Protein AF-A0A8B8MWI3-F1 (afdb_monomer)

Organism: NCBI:txid178133

InterPro domains:
  IPR019404 Mediator complex, subunit Med11 [PF10280] (32-130)
  IPR019404 Mediator complex, subunit Med11 [PTHR22890] (25-137)

Radius of gyration: 31.7 Å; Cα contacts (8 Å, |Δi|>4): 44; chains: 1; bounding box: 79×52×78 Å

Structure (mmCIF, N/CA/C/O backbone):
data_AF-A0A8B8MWI3-F1
#
_entry.id   AF-A0A8B8MWI3-F1
#
loop_
_atom_site.group_PDB
_atom_site.id
_atom_site.type_symbol
_atom_site.label_atom_id
_atom_site.label_alt_id
_atom_site.label_comp_id
_atom_site.label_asym_id
_atom_site.label_entity_id
_atom_site.label_seq_id
_atom_site.pdbx_PDB_ins_code
_atom_site.Cartn_x
_atom_site.Cartn_y
_atom_site.Cartn_z
_atom_site.occupancy
_atom_site.B_iso_or_equiv
_atom_site.auth_seq_id
_atom_site.auth_comp_id
_atom_site.auth_asym_id
_atom_site.auth_atom_id
_atom_site.pdbx_PDB_model_num
ATOM 1 N N . MET A 1 1 ? -63.036 12.707 41.906 1.00 37.22 1 MET A N 1
ATOM 2 C CA . MET A 1 1 ? -62.086 13.655 42.526 1.00 37.22 1 MET A CA 1
ATOM 3 C C . MET A 1 1 ? -60.843 13.677 41.647 1.00 37.22 1 MET A C 1
ATOM 5 O O . MET A 1 1 ? -60.318 12.614 41.352 1.00 37.22 1 MET A O 1
ATOM 9 N N . ARG A 1 2 ? -60.484 14.847 41.108 1.00 36.34 2 ARG A N 1
ATOM 10 C CA . ARG A 1 2 ? -59.275 15.078 40.299 1.00 36.34 2 ARG A CA 1
ATOM 11 C C . ARG A 1 2 ? -58.023 14.915 41.169 1.00 36.34 2 ARG A C 1
ATOM 13 O O . ARG A 1 2 ? -58.084 15.327 42.322 1.00 36.34 2 ARG A O 1
ATOM 20 N N . LEU A 1 3 ? -56.909 14.462 40.586 1.00 33.94 3 LEU A N 1
ATOM 21 C CA . LEU A 1 3 ? -55.633 15.199 40.534 1.00 33.94 3 LEU A CA 1
ATOM 22 C C . LEU A 1 3 ? -54.611 14.469 39.638 1.00 33.94 3 LEU A C 1
ATOM 24 O O . LEU A 1 3 ? -54.506 13.248 39.650 1.00 33.94 3 LEU A O 1
ATOM 28 N N . ASN A 1 4 ? -53.927 15.270 38.822 1.00 36.91 4 ASN A N 1
ATOM 29 C CA . ASN A 1 4 ? -52.981 14.922 37.764 1.00 36.91 4 ASN A CA 1
ATOM 30 C C . ASN A 1 4 ? -51.522 14.828 38.266 1.00 36.91 4 ASN A C 1
ATOM 32 O O . ASN A 1 4 ? -51.178 15.407 39.292 1.00 36.91 4 ASN A O 1
ATOM 36 N N . SER A 1 5 ? -50.682 14.259 37.386 1.00 37.97 5 SER A N 1
ATOM 37 C CA . SER A 1 5 ? -49.287 14.622 37.038 1.00 37.97 5 SER A CA 1
ATOM 38 C C . SER A 1 5 ? -48.113 14.301 37.973 1.00 37.97 5 SER A C 1
ATOM 40 O O . SER A 1 5 ? -48.021 14.843 39.066 1.00 37.97 5 SER A O 1
ATOM 42 N N . ALA A 1 6 ? -47.112 13.605 37.407 1.00 38.97 6 ALA A N 1
ATOM 43 C CA . ALA A 1 6 ? -45.716 14.068 37.364 1.00 38.97 6 ALA A CA 1
ATOM 44 C C . ALA A 1 6 ? -44.936 13.372 36.219 1.00 38.97 6 ALA A C 1
ATOM 46 O O . ALA A 1 6 ? -44.428 12.266 36.370 1.00 38.97 6 ALA A O 1
ATOM 47 N N . GLN A 1 7 ? -44.855 14.032 35.056 1.00 38.16 7 GLN A N 1
ATOM 48 C CA . GLN A 1 7 ? -43.816 13.797 34.047 1.00 38.16 7 GLN A CA 1
ATOM 49 C C . GLN A 1 7 ? -42.573 14.591 34.466 1.00 38.16 7 GLN A C 1
ATOM 51 O O . GLN A 1 7 ? -42.671 15.795 34.702 1.00 38.16 7 GLN A O 1
ATOM 56 N N . ALA A 1 8 ? -41.407 13.950 34.529 1.00 39.59 8 ALA A N 1
ATOM 57 C CA . ALA A 1 8 ? -40.140 14.653 34.696 1.00 39.59 8 ALA A CA 1
ATOM 58 C C . ALA A 1 8 ? -39.728 15.281 33.352 1.00 39.59 8 ALA A C 1
ATOM 60 O O . ALA A 1 8 ? -39.155 14.627 32.483 1.00 39.59 8 ALA A O 1
ATOM 61 N N . SER A 1 9 ? -40.079 16.553 33.167 1.00 36.38 9 SER A N 1
ATOM 62 C CA . SER A 1 9 ? -39.677 17.383 32.033 1.00 36.38 9 SER A CA 1
ATOM 63 C C . SER A 1 9 ? -38.349 18.090 32.327 1.00 36.38 9 SER A C 1
ATOM 65 O O . SER A 1 9 ? -38.310 19.015 33.137 1.00 36.38 9 SER A O 1
ATOM 67 N N . GLY A 1 10 ? -37.271 17.700 31.646 1.00 33.03 10 GLY A N 1
ATOM 68 C CA . GLY A 1 10 ? -36.066 18.523 31.522 1.00 33.03 10 GLY A CA 1
ATOM 69 C C . GLY A 1 10 ? -36.190 19.440 30.305 1.00 33.03 10 GLY A C 1
ATOM 70 O O . GLY A 1 10 ? -36.089 18.972 29.174 1.00 33.03 10 GLY A O 1
ATOM 71 N N . PHE A 1 11 ? -36.440 20.733 30.521 1.00 33.16 11 PHE A N 1
ATOM 72 C CA . PHE A 1 11 ? -36.447 21.760 29.474 1.00 33.16 11 PHE A CA 1
ATOM 73 C C . PHE A 1 11 ? -35.063 22.416 29.366 1.00 33.16 11 PHE A C 1
ATOM 75 O O . PHE A 1 11 ? -34.566 22.969 30.344 1.00 33.16 11 PHE A O 1
ATOM 82 N N . ASN A 1 12 ? -34.480 22.426 28.165 1.00 42.78 12 ASN A N 1
ATOM 83 C CA . ASN A 1 12 ? -33.476 23.416 27.766 1.00 42.78 12 ASN A CA 1
ATOM 84 C C . ASN A 1 12 ? -34.183 24.473 26.896 1.00 42.78 12 ASN A C 1
ATOM 86 O O . ASN A 1 12 ? -35.023 24.139 26.060 1.00 42.78 12 ASN A O 1
ATOM 90 N N . THR A 1 13 ? -33.888 25.749 27.126 1.00 43.66 13 THR A N 1
ATOM 91 C CA . THR A 1 13 ? -34.631 26.950 26.700 1.00 43.66 13 THR A CA 1
ATOM 92 C C . THR A 1 13 ? -34.510 27.305 25.213 1.00 43.66 13 THR A C 1
ATOM 94 O O . THR A 1 13 ? -34.509 28.479 24.852 1.00 43.66 13 THR A O 1
ATOM 97 N N . LYS A 1 14 ? -34.483 26.306 24.325 1.00 40.91 14 LYS A N 1
ATOM 98 C CA . LYS A 1 14 ? -34.805 26.432 22.894 1.00 40.91 14 LYS A CA 1
ATOM 99 C C . LYS A 1 14 ? -35.440 25.119 22.437 1.00 40.91 14 LYS A C 1
ATOM 101 O O . LYS A 1 14 ? -34.774 24.092 22.390 1.00 40.91 14 LYS A O 1
ATOM 106 N N . GLY A 1 15 ? -36.741 25.143 22.146 1.00 41.53 15 GLY A N 1
ATOM 107 C CA . GLY A 1 15 ? -37.529 23.968 21.769 1.00 41.53 15 GLY A CA 1
ATOM 108 C C . GLY A 1 15 ? -37.103 23.346 20.438 1.00 41.53 15 GLY A C 1
ATOM 109 O O . GLY A 1 15 ? -37.724 23.599 19.410 1.00 41.53 15 GLY A O 1
ATOM 110 N N . GLN A 1 16 ? -36.086 22.487 20.466 1.00 33.84 16 GLN A N 1
ATOM 111 C CA . GLN A 1 16 ? -35.736 21.602 19.361 1.00 33.84 16 GLN A CA 1
ATOM 112 C C . GLN A 1 16 ? -35.685 20.156 19.851 1.00 33.84 16 GLN A C 1
ATOM 114 O O . GLN A 1 16 ? -34.888 19.780 20.706 1.00 33.84 16 GLN A O 1
ATOM 119 N N . LYS A 1 17 ? -36.580 19.343 19.289 1.00 33.69 17 LYS A N 1
ATOM 120 C CA . LYS A 1 17 ? -36.593 17.888 19.412 1.00 33.69 17 LYS A CA 1
ATOM 121 C C . LYS A 1 17 ? -35.344 17.367 18.692 1.00 33.69 17 LYS A C 1
ATOM 123 O O . LYS A 1 17 ? -35.314 17.348 17.464 1.00 33.69 17 LYS A O 1
ATOM 128 N N . ALA A 1 18 ? -34.301 17.011 19.441 1.00 31.23 18 ALA A N 1
ATOM 129 C CA . ALA A 1 18 ? -33.098 16.409 18.878 1.00 31.23 18 ALA A CA 1
ATOM 130 C C . ALA A 1 18 ? -33.447 15.011 18.350 1.00 31.23 18 ALA A C 1
ATOM 132 O O . ALA A 1 18 ? -33.577 14.050 19.106 1.00 31.23 18 ALA A O 1
ATOM 133 N N . THR A 1 19 ? -33.659 14.921 17.040 1.00 32.00 19 THR A N 1
ATOM 134 C CA . THR A 1 19 ? -33.645 13.648 16.323 1.00 32.00 19 THR A CA 1
ATOM 135 C C . THR A 1 19 ? -32.181 13.242 16.238 1.00 32.00 19 THR A C 1
ATOM 137 O O . THR A 1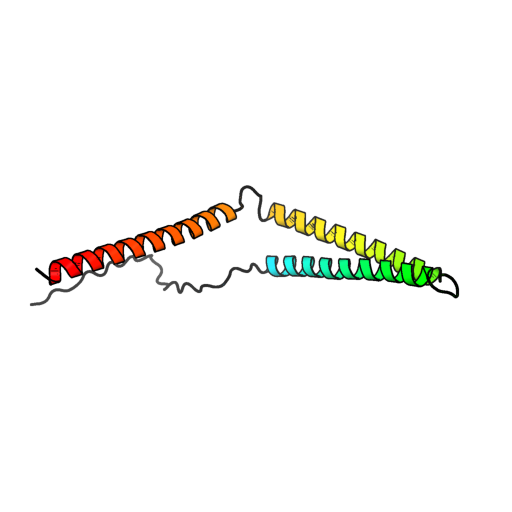 19 ? -31.403 13.902 15.556 1.00 32.00 19 THR A O 1
ATOM 140 N N . ILE A 1 20 ? -31.782 12.218 16.993 1.00 40.66 20 ILE A N 1
ATOM 141 C CA . ILE A 1 20 ? -30.447 11.630 16.876 1.00 40.66 20 ILE A CA 1
ATOM 142 C C . ILE A 1 20 ? -30.471 10.781 15.605 1.00 40.66 20 ILE A C 1
ATOM 144 O O . ILE A 1 20 ? -30.849 9.612 15.632 1.00 40.66 20 ILE A O 1
ATOM 148 N N . SER A 1 21 ? -30.133 11.398 14.474 1.00 31.34 21 SER A N 1
ATOM 149 C CA . SER A 1 21 ? -29.732 10.659 13.282 1.00 31.34 21 SER A CA 1
ATOM 150 C C . SER A 1 21 ? -28.391 10.001 13.587 1.00 31.34 21 SER A C 1
ATOM 152 O O . SER A 1 21 ? -27.395 10.685 13.819 1.00 31.34 21 SER A O 1
ATOM 154 N N . ALA A 1 22 ? -28.368 8.671 13.612 1.00 41.03 22 ALA A N 1
ATOM 155 C CA . ALA A 1 22 ? -27.139 7.894 13.547 1.00 41.03 22 ALA A CA 1
ATOM 156 C C . ALA A 1 22 ? -26.577 7.989 12.118 1.00 41.03 22 ALA A C 1
ATOM 158 O O . ALA A 1 22 ? -26.666 7.048 11.337 1.00 41.03 22 ALA A O 1
ATOM 159 N N . GLU A 1 23 ? -26.056 9.158 11.751 1.00 34.56 23 GLU A N 1
ATOM 160 C CA . GLU A 1 23 ? -25.211 9.298 10.570 1.00 34.56 23 GLU A CA 1
ATOM 161 C C . GLU A 1 23 ? -23.785 8.923 10.964 1.00 34.56 23 GLU A C 1
ATOM 163 O O . GLU A 1 23 ? -23.180 9.514 11.861 1.00 34.56 23 GLU A O 1
ATOM 168 N N . SER A 1 24 ? -23.259 7.894 10.303 1.00 40.28 24 SER A N 1
ATOM 169 C CA . SER A 1 24 ? -21.850 7.534 10.336 1.00 40.28 24 SER A CA 1
ATOM 170 C C . SER A 1 24 ? -21.014 8.770 10.010 1.00 40.28 24 SER A C 1
ATOM 172 O O . SER A 1 24 ? -21.054 9.258 8.879 1.00 40.28 24 SER A O 1
ATOM 174 N N . MET A 1 25 ? -20.255 9.275 10.985 1.00 42.38 25 MET A N 1
ATOM 175 C CA . MET A 1 25 ? -19.228 10.288 10.744 1.00 42.38 25 MET A CA 1
ATOM 176 C C . MET A 1 25 ? -18.062 9.666 9.974 1.00 42.38 25 MET A C 1
ATOM 178 O O . MET A 1 25 ? -16.985 9.441 10.519 1.00 42.38 25 MET A O 1
ATOM 182 N N . ASP A 1 26 ? -18.287 9.393 8.695 1.00 44.09 26 ASP A N 1
ATOM 183 C CA . ASP A 1 26 ? -17.212 9.272 7.731 1.00 44.09 26 ASP A CA 1
ATOM 184 C C . ASP A 1 26 ? -16.865 10.710 7.339 1.00 44.09 26 ASP A C 1
ATOM 186 O O . ASP A 1 26 ? -17.616 11.403 6.649 1.00 44.09 26 ASP A O 1
ATOM 190 N N . SER A 1 27 ? -15.786 11.236 7.915 1.00 41.00 27 SER A N 1
ATOM 191 C CA . SER A 1 27 ? -15.352 12.592 7.588 1.00 41.00 27 SER A CA 1
ATOM 192 C C . SER A 1 27 ? -15.055 12.671 6.076 1.00 41.00 27 SER A C 1
ATOM 194 O O . SER A 1 27 ? -14.372 11.786 5.553 1.00 41.00 27 SER A O 1
ATOM 196 N N . PRO A 1 28 ? -15.505 13.711 5.340 1.00 51.94 28 PRO A N 1
ATOM 197 C CA . PRO A 1 28 ? -15.255 13.825 3.895 1.00 51.94 28 PRO A CA 1
ATOM 198 C C . PRO A 1 28 ? -13.765 13.710 3.537 1.00 51.94 28 PRO A C 1
ATOM 200 O O . PRO A 1 28 ? -13.390 13.204 2.483 1.00 51.94 28 PRO A O 1
ATOM 203 N N . THR A 1 29 ? -12.898 14.136 4.456 1.00 51.91 29 THR A N 1
ATOM 204 C CA . THR A 1 29 ? -11.442 14.035 4.379 1.00 51.91 29 THR A CA 1
ATOM 205 C C . THR A 1 29 ? -10.934 12.592 4.397 1.00 51.91 29 THR A C 1
ATOM 207 O O . THR A 1 29 ? -10.042 12.270 3.610 1.00 51.91 29 THR A O 1
ATOM 210 N N . GLN A 1 30 ? -11.498 11.709 5.229 1.00 53.59 30 GLN A N 1
ATOM 211 C CA . GLN A 1 30 ? -11.096 10.296 5.286 1.00 53.59 30 GLN A CA 1
ATOM 212 C C . GL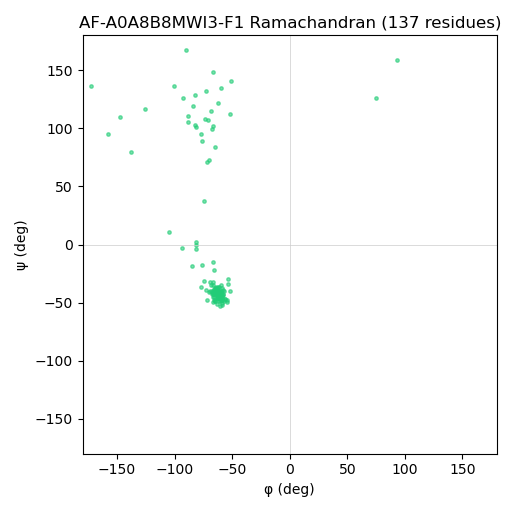N A 1 30 ? -11.401 9.558 3.986 1.00 53.59 30 GLN A C 1
ATOM 214 O O . GLN A 1 30 ? -10.564 8.784 3.521 1.00 53.59 30 GLN A O 1
ATOM 219 N N . ASN A 1 31 ? -12.530 9.869 3.346 1.00 61.53 31 ASN A N 1
ATOM 220 C CA . ASN A 1 31 ? -12.894 9.270 2.065 1.00 61.53 31 ASN A CA 1
ATOM 221 C C . ASN A 1 31 ? -11.847 9.606 0.974 1.00 61.53 31 ASN A C 1
ATOM 223 O O . ASN A 1 31 ? -11.441 8.740 0.200 1.00 61.53 31 ASN A O 1
ATOM 227 N N . THR A 1 32 ? -11.279 10.823 0.996 1.00 82.12 32 THR A N 1
ATOM 228 C CA . THR A 1 32 ? -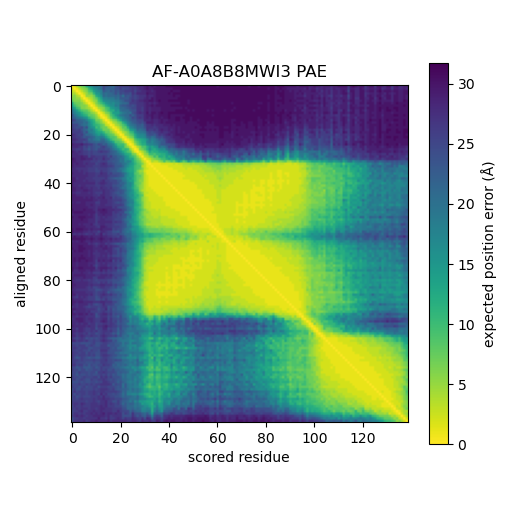10.185 11.206 0.077 1.00 82.12 32 THR A CA 1
ATOM 229 C C . THR A 1 32 ? -8.824 10.590 0.417 1.00 82.12 32 THR A C 1
ATOM 231 O O . THR A 1 32 ? -8.019 10.379 -0.488 1.00 82.12 32 THR A O 1
ATOM 234 N N . SER A 1 33 ? -8.530 10.336 1.698 1.00 88.94 33 SER A N 1
ATOM 235 C CA . SER A 1 33 ? -7.268 9.711 2.134 1.00 88.94 33 SER A CA 1
ATOM 236 C C . SER A 1 33 ? -7.246 8.234 1.744 1.00 88.94 33 SER A C 1
ATOM 238 O O . SER A 1 33 ? -6.317 7.781 1.076 1.00 88.94 33 SER A O 1
ATOM 240 N N . LEU A 1 34 ? -8.333 7.508 2.026 1.00 90.62 34 LEU A N 1
ATOM 241 C CA . LEU A 1 34 ? -8.491 6.116 1.601 1.00 90.62 34 LEU A CA 1
ATOM 242 C C . LEU A 1 34 ? -8.426 5.976 0.078 1.00 90.62 34 LEU A C 1
ATOM 244 O O . LEU A 1 34 ? -7.746 5.087 -0.426 1.00 90.62 34 LEU A O 1
ATOM 248 N N . GLN A 1 35 ? -9.043 6.892 -0.670 1.00 92.38 35 GLN A N 1
ATOM 249 C CA . GLN A 1 35 ? -8.942 6.897 -2.130 1.00 92.38 35 GLN A CA 1
ATOM 250 C C . GLN A 1 35 ? -7.503 7.139 -2.622 1.00 92.38 35 GLN A C 1
ATOM 252 O O . GLN A 1 35 ? -7.055 6.505 -3.581 1.00 92.38 35 GLN A O 1
ATOM 257 N N . ARG A 1 36 ? -6.753 8.041 -1.974 1.00 94.19 36 ARG A N 1
ATOM 258 C CA . ARG A 1 36 ? -5.333 8.284 -2.281 1.00 94.19 36 ARG A CA 1
ATOM 259 C C . ARG A 1 36 ? -4.474 7.054 -1.994 1.00 94.19 36 ARG A C 1
ATOM 261 O O . ARG A 1 36 ? -3.658 6.689 -2.839 1.00 94.19 36 ARG A O 1
ATOM 268 N N . LEU A 1 37 ? -4.713 6.369 -0.878 1.00 95.75 37 LEU A N 1
ATOM 269 C CA . LEU A 1 37 ? -4.046 5.112 -0.536 1.00 95.75 37 LEU A CA 1
ATOM 270 C C . LEU A 1 37 ? -4.407 3.980 -1.510 1.00 95.75 37 LEU A C 1
ATOM 272 O O . LEU A 1 37 ? -3.517 3.285 -1.990 1.00 95.75 37 LEU A O 1
ATOM 276 N N . GLN A 1 38 ? -5.668 3.858 -1.924 1.00 95.38 38 GLN A N 1
ATOM 277 C CA . GLN A 1 38 ? -6.071 2.889 -2.949 1.00 95.38 38 GLN A CA 1
ATOM 278 C C . GLN A 1 38 ? -5.381 3.163 -4.299 1.00 95.38 38 GLN A C 1
ATOM 280 O O . GLN A 1 38 ? -5.009 2.248 -5.037 1.00 95.38 38 GLN A O 1
ATOM 285 N N . ASN A 1 39 ? -5.176 4.434 -4.650 1.00 95.31 39 ASN A N 1
ATOM 286 C CA . ASN A 1 39 ? -4.402 4.789 -5.838 1.00 95.31 39 ASN A CA 1
ATOM 287 C C . ASN A 1 39 ? -2.920 4.413 -5.696 1.00 95.31 39 ASN A C 1
ATOM 289 O O . ASN A 1 39 ? -2.298 4.043 -6.693 1.00 95.31 39 ASN A O 1
ATOM 293 N N . VAL A 1 40 ? -2.357 4.466 -4.483 1.00 97.88 40 VAL A N 1
ATOM 294 C CA . VAL A 1 40 ? -1.016 3.935 -4.202 1.00 97.88 40 VAL A CA 1
ATOM 295 C C . VAL A 1 40 ? -0.973 2.426 -4.432 1.00 97.88 40 VAL A C 1
ATOM 297 O O . VAL A 1 40 ? -0.076 1.964 -5.133 1.00 97.88 40 VAL A O 1
ATOM 300 N N . GLU A 1 41 ? -1.951 1.664 -3.941 1.00 97.69 41 GLU A N 1
ATOM 301 C CA . GLU A 1 41 ? -2.019 0.210 -4.159 1.00 97.69 41 GLU A CA 1
ATOM 302 C C . GLU A 1 41 ? -2.011 -0.142 -5.652 1.00 97.69 41 GLU A C 1
ATOM 304 O O . GLU A 1 41 ? -1.203 -0.955 -6.102 1.00 97.69 41 GLU A O 1
ATOM 309 N N . LYS A 1 42 ? -2.833 0.544 -6.456 1.00 97.81 42 LYS A N 1
ATOM 310 C CA . LYS A 1 42 ? -2.849 0.362 -7.919 1.00 97.81 42 LYS A CA 1
ATOM 311 C C . LYS A 1 42 ? -1.494 0.669 -8.558 1.00 97.81 42 LYS A C 1
ATOM 313 O O . LYS A 1 42 ? -1.063 -0.033 -9.470 1.00 97.81 42 LYS A O 1
ATOM 318 N N . ARG A 1 43 ? -0.802 1.711 -8.089 1.00 97.62 43 ARG A N 1
ATOM 319 C CA . ARG A 1 43 ? 0.536 2.063 -8.586 1.00 97.62 43 ARG A CA 1
ATOM 320 C C . ARG A 1 43 ? 1.582 1.020 -8.202 1.00 97.62 43 ARG A C 1
ATOM 322 O O . ARG A 1 43 ? 2.471 0.767 -9.006 1.00 97.62 43 ARG A O 1
ATOM 329 N N . ILE A 1 44 ? 1.475 0.397 -7.028 1.00 98.31 44 ILE A N 1
ATOM 330 C CA . ILE A 1 44 ? 2.358 -0.708 -6.621 1.00 98.31 44 ILE A CA 1
ATOM 331 C C . ILE A 1 44 ? 2.180 -1.903 -7.563 1.00 98.31 44 ILE A C 1
ATOM 333 O O . ILE A 1 44 ? 3.175 -2.461 -8.023 1.00 98.31 44 ILE A O 1
ATOM 337 N N . VAL A 1 45 ? 0.938 -2.247 -7.918 1.00 98.38 45 VAL A N 1
ATOM 338 C CA . VAL A 1 45 ? 0.671 -3.286 -8.929 1.00 98.38 45 VAL A CA 1
ATOM 339 C C . VAL A 1 45 ? 1.322 -2.913 -10.264 1.00 98.38 45 VAL A C 1
ATOM 341 O O . VAL A 1 45 ? 2.083 -3.710 -10.805 1.00 98.38 45 VAL A O 1
ATOM 344 N N . LYS A 1 46 ? 1.146 -1.670 -10.736 1.00 97.88 46 LYS A N 1
ATOM 345 C CA . LYS A 1 46 ? 1.797 -1.191 -11.968 1.00 97.88 46 LYS A CA 1
ATOM 346 C C . LYS A 1 46 ? 3.328 -1.300 -11.911 1.00 97.88 46 LYS A C 1
ATOM 348 O O . LYS A 1 46 ? 3.960 -1.669 -12.893 1.00 97.88 46 LYS A O 1
ATOM 353 N N . VAL A 1 47 ? 3.956 -0.989 -10.778 1.00 98.38 47 VAL A N 1
ATOM 354 C CA . VAL A 1 47 ? 5.413 -1.135 -10.592 1.00 98.38 47 VAL A CA 1
ATOM 355 C C . VAL A 1 47 ? 5.858 -2.588 -10.786 1.00 98.38 47 VAL A C 1
ATOM 357 O O . VAL A 1 47 ? 6.884 -2.824 -11.427 1.00 98.38 47 VAL A O 1
ATOM 360 N N . LEU A 1 48 ? 5.089 -3.555 -10.276 1.00 98.38 48 LEU A N 1
ATOM 361 C CA . LEU A 1 48 ? 5.360 -4.981 -10.482 1.00 98.38 48 LEU A CA 1
ATOM 362 C C . LEU A 1 48 ? 5.190 -5.385 -11.951 1.00 98.38 48 LEU A C 1
ATOM 364 O O . LEU A 1 48 ? 6.038 -6.097 -12.481 1.00 98.38 48 LEU A O 1
ATOM 368 N N . GLU A 1 49 ? 4.152 -4.888 -12.625 1.00 98.12 49 GLU A N 1
ATOM 369 C CA . GLU A 1 49 ? 3.937 -5.119 -14.060 1.00 98.12 49 GLU A CA 1
ATOM 370 C C . GLU A 1 49 ? 5.099 -4.577 -14.903 1.00 98.12 49 GLU A C 1
ATOM 372 O O . GLU A 1 49 ? 5.596 -5.268 -15.787 1.00 98.12 49 GLU A O 1
ATOM 377 N N . LEU A 1 50 ? 5.592 -3.372 -14.597 1.00 98.31 50 LEU A N 1
ATOM 378 C CA . LEU A 1 50 ? 6.741 -2.774 -15.283 1.00 98.31 50 LEU A CA 1
ATOM 379 C C . LEU A 1 50 ? 8.022 -3.597 -15.082 1.00 98.31 50 LEU A C 1
ATOM 381 O O . LEU A 1 50 ? 8.802 -3.757 -16.020 1.00 98.31 50 LEU A O 1
ATOM 385 N N . ALA A 1 51 ? 8.240 -4.135 -13.877 1.00 97.94 51 ALA A N 1
ATOM 386 C CA . ALA A 1 51 ? 9.362 -5.032 -13.609 1.00 97.94 51 ALA A CA 1
ATOM 387 C C . ALA A 1 51 ? 9.235 -6.349 -14.396 1.00 97.94 51 ALA A C 1
ATOM 389 O O . ALA A 1 51 ? 10.216 -6.795 -14.992 1.00 97.94 51 ALA A O 1
ATOM 390 N N . GLY A 1 52 ? 8.028 -6.920 -14.464 1.00 97.56 52 GLY A N 1
ATOM 391 C CA . GLY A 1 52 ? 7.719 -8.072 -15.315 1.00 97.56 52 GLY A CA 1
ATOM 392 C C . GLY A 1 52 ? 7.992 -7.789 -16.794 1.00 97.56 52 GLY A C 1
ATOM 393 O O . GLY A 1 52 ? 8.689 -8.559 -17.443 1.00 97.56 52 GLY A O 1
ATOM 394 N N . GLY A 1 53 ? 7.578 -6.622 -17.294 1.00 96.50 53 GLY A N 1
ATOM 395 C CA . GLY A 1 53 ? 7.850 -6.197 -18.669 1.00 96.50 53 GLY A CA 1
ATOM 396 C C . GLY A 1 53 ? 9.345 -6.095 -18.993 1.00 96.50 53 GLY A C 1
ATOM 397 O O . GLY A 1 53 ? 9.763 -6.437 -20.097 1.00 96.50 53 GLY A O 1
ATOM 398 N N . VAL A 1 54 ? 10.190 -5.688 -18.037 1.00 97.50 54 VAL A N 1
ATOM 399 C CA . VAL A 1 54 ? 11.654 -5.750 -18.215 1.00 97.50 54 VAL A CA 1
ATOM 400 C C . VAL A 1 54 ? 12.139 -7.197 -18.300 1.00 97.50 54 VAL A C 1
ATOM 402 O O . VAL A 1 54 ? 12.980 -7.494 -19.147 1.00 97.50 54 VAL A O 1
ATOM 405 N N . MET A 1 55 ? 11.627 -8.099 -17.457 1.00 96.9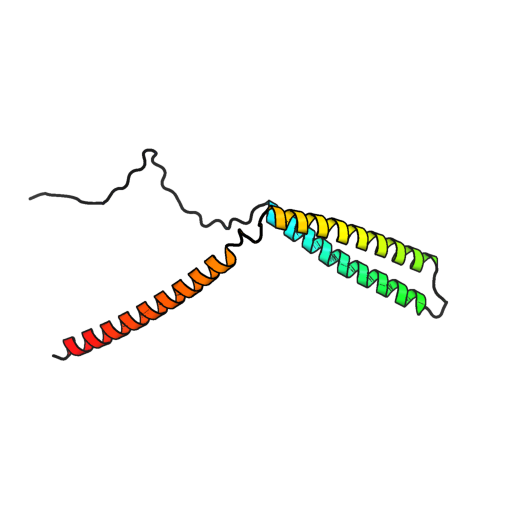4 55 MET A N 1
ATOM 406 C CA . MET A 1 55 ? 11.986 -9.522 -17.509 1.00 96.94 55 MET A CA 1
ATOM 407 C C . MET A 1 55 ? 11.601 -10.150 -18.854 1.00 96.94 55 MET A C 1
ATOM 409 O O . MET A 1 55 ? 12.416 -10.867 -19.433 1.00 96.94 55 MET A O 1
ATOM 413 N N . ASP A 1 56 ? 10.425 -9.816 -19.387 1.00 96.06 56 ASP A N 1
ATOM 414 C CA . ASP A 1 56 ? 9.961 -10.281 -20.697 1.00 96.06 56 ASP A CA 1
ATOM 415 C C . ASP A 1 56 ? 10.857 -9.775 -21.836 1.00 96.06 56 ASP A C 1
ATOM 417 O O . ASP A 1 56 ? 11.232 -10.541 -22.726 1.00 96.06 56 ASP A O 1
ATOM 421 N N . GLU A 1 57 ? 11.267 -8.501 -21.801 1.00 96.19 57 GLU A N 1
ATOM 422 C CA . GLU A 1 57 ? 12.223 -7.970 -22.780 1.00 96.19 57 GLU A CA 1
ATOM 423 C C . GLU A 1 57 ? 13.585 -8.662 -22.684 1.00 96.19 57 GLU A C 1
ATOM 425 O O . GLU A 1 57 ? 14.206 -8.936 -23.708 1.00 96.19 57 GLU A O 1
ATOM 430 N N . LEU A 1 58 ? 14.065 -8.965 -21.475 1.00 95.06 58 LEU A N 1
ATOM 431 C CA . LEU A 1 58 ? 15.339 -9.662 -21.281 1.00 95.06 58 LEU A CA 1
ATOM 432 C C . LEU A 1 58 ? 15.289 -11.126 -21.739 1.00 95.06 58 LEU A C 1
ATOM 434 O O . LEU A 1 58 ? 16.298 -11.642 -22.216 1.00 95.06 58 LEU A O 1
ATOM 438 N N . ALA A 1 59 ? 14.132 -11.777 -21.622 1.00 95.56 59 ALA A N 1
ATOM 439 C CA . ALA A 1 59 ? 13.899 -13.144 -22.083 1.00 95.56 59 ALA A CA 1
ATOM 440 C C . ALA A 1 59 ? 13.590 -13.241 -23.590 1.00 95.56 59 ALA A C 1
ATOM 442 O O . ALA A 1 59 ? 13.440 -14.345 -24.118 1.00 95.56 59 ALA A O 1
ATOM 443 N N . ASN A 1 60 ? 13.487 -12.109 -24.294 1.00 93.75 60 ASN A N 1
ATOM 444 C CA . ASN A 1 60 ? 13.132 -12.075 -25.706 1.00 93.75 60 ASN A CA 1
ATOM 445 C C . ASN A 1 60 ? 14.182 -12.816 -26.567 1.00 93.75 60 ASN A C 1
ATOM 447 O O . ASN A 1 60 ? 15.350 -12.413 -26.583 1.00 93.75 60 ASN A O 1
ATOM 451 N N . PRO A 1 61 ? 13.794 -13.849 -27.344 1.00 92.50 61 PRO A N 1
ATOM 452 C CA . PRO A 1 61 ? 14.727 -14.625 -28.165 1.00 92.50 61 PRO A CA 1
ATOM 453 C C . PRO A 1 61 ? 15.363 -13.820 -29.310 1.00 92.50 61 PRO A C 1
ATOM 455 O O . PRO A 1 61 ? 16.433 -14.190 -29.787 1.00 92.50 61 PRO A O 1
ATOM 458 N N . ALA A 1 62 ? 14.746 -12.712 -29.740 1.00 94.06 62 ALA A N 1
ATOM 459 C CA . ALA A 1 62 ? 15.327 -11.775 -30.709 1.00 94.06 62 ALA A CA 1
ATOM 460 C C . ALA A 1 62 ? 16.316 -10.777 -30.067 1.00 94.06 62 ALA A C 1
ATOM 462 O O . ALA A 1 62 ? 16.899 -9.939 -30.757 1.00 94.06 62 ALA A O 1
ATOM 463 N N . GLY A 1 63 ? 16.507 -10.873 -28.752 1.00 90.62 63 GLY A N 1
ATOM 464 C CA . GLY A 1 63 ? 17.329 -9.988 -27.946 1.00 90.62 63 GLY A CA 1
ATOM 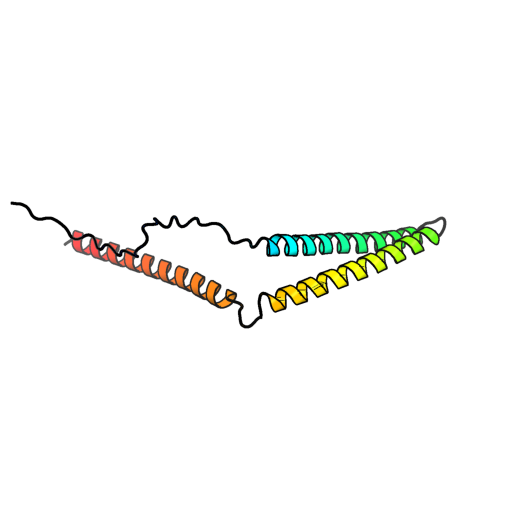465 C C . GLY A 1 63 ? 16.536 -8.833 -27.317 1.00 90.62 63 GLY A C 1
ATOM 466 O O . GLY A 1 63 ? 15.456 -8.473 -27.796 1.00 90.62 63 GLY A O 1
ATOM 467 N N . PRO A 1 64 ? 17.063 -8.219 -26.242 1.00 94.25 64 PRO A N 1
ATOM 468 C CA . PRO A 1 64 ? 16.315 -7.227 -25.482 1.00 94.25 64 PRO A CA 1
ATOM 469 C C . PRO A 1 64 ? 16.174 -5.892 -26.213 1.00 94.25 64 PRO A C 1
ATOM 471 O O . PRO A 1 64 ? 17.158 -5.302 -26.675 1.00 94.25 64 PRO A O 1
ATOM 474 N N . ARG A 1 65 ? 14.951 -5.349 -26.264 1.00 96.31 65 ARG A N 1
ATOM 475 C CA . ARG A 1 65 ? 14.704 -4.043 -26.889 1.00 96.31 65 ARG A CA 1
ATOM 476 C C . ARG A 1 65 ? 15.040 -2.926 -25.913 1.00 96.31 65 ARG A C 1
ATOM 478 O O . ARG A 1 65 ? 14.265 -2.597 -25.015 1.00 96.31 65 ARG A O 1
ATOM 485 N N . LYS A 1 66 ? 16.198 -2.299 -26.129 1.00 94.75 66 LYS A N 1
ATOM 486 C CA . LYS A 1 66 ? 16.737 -1.234 -25.267 1.00 94.75 66 LYS A CA 1
ATOM 487 C C . LYS A 1 66 ? 15.746 -0.095 -25.002 1.00 94.75 66 LYS A C 1
ATOM 489 O O . LYS A 1 66 ? 15.686 0.404 -23.885 1.00 94.75 66 LYS A O 1
ATOM 494 N N . GLU A 1 67 ? 14.978 0.320 -26.006 1.00 95.88 67 GLU A N 1
ATOM 495 C CA . GLU A 1 67 ? 13.979 1.385 -25.851 1.00 95.88 67 GLU A CA 1
ATOM 496 C C . GLU A 1 67 ? 12.833 0.980 -24.913 1.00 95.88 67 GLU A C 1
ATOM 498 O O . GLU A 1 67 ? 12.502 1.731 -23.999 1.00 95.88 67 GLU A O 1
ATOM 503 N N . SER A 1 68 ? 12.302 -0.237 -25.071 1.00 94.56 68 SER A N 1
ATOM 504 C CA . SER A 1 68 ? 11.245 -0.787 -24.212 1.00 94.56 68 SER A CA 1
ATOM 505 C C . SER A 1 68 ? 11.717 -0.911 -22.760 1.00 94.56 68 SER A C 1
ATOM 507 O O . SER A 1 68 ? 11.061 -0.417 -21.845 1.00 94.56 68 SER A O 1
ATOM 509 N N . ILE A 1 69 ? 12.927 -1.444 -22.545 1.00 97.06 69 ILE A N 1
ATOM 510 C CA . ILE A 1 69 ? 13.548 -1.522 -21.211 1.00 97.06 69 ILE A CA 1
ATOM 511 C C . ILE A 1 69 ? 13.708 -0.131 -20.593 1.00 97.06 69 ILE A C 1
ATOM 513 O O . ILE A 1 69 ? 13.349 0.078 -19.436 1.00 97.06 69 ILE A O 1
ATOM 517 N N . ASN A 1 70 ? 14.225 0.840 -21.349 1.00 97.44 70 ASN A N 1
ATOM 518 C CA . ASN A 1 70 ? 14.407 2.200 -20.844 1.00 97.44 70 ASN A CA 1
ATOM 519 C C . ASN A 1 70 ? 13.075 2.855 -20.457 1.00 97.44 70 ASN A C 1
ATOM 521 O O . ASN A 1 70 ? 13.019 3.556 -19.444 1.00 97.44 70 ASN A O 1
ATOM 525 N N . ASN A 1 71 ? 12.017 2.623 -21.236 1.00 97.81 71 ASN A N 1
ATOM 526 C CA . ASN A 1 71 ? 10.683 3.138 -20.944 1.00 97.81 71 ASN A CA 1
ATOM 527 C C . ASN A 1 71 ? 10.111 2.493 -19.677 1.00 97.81 71 ASN A C 1
ATOM 529 O O . ASN A 1 71 ? 9.735 3.223 -18.758 1.00 97.81 71 ASN A O 1
ATOM 533 N N . HIS A 1 72 ? 10.158 1.159 -19.563 1.00 97.81 72 HIS A N 1
ATOM 534 C CA . HIS A 1 72 ? 9.731 0.450 -18.354 1.00 97.81 72 HIS A CA 1
ATOM 535 C C . HIS A 1 72 ? 10.488 0.933 -17.110 1.00 97.81 72 HIS A C 1
ATOM 537 O O . HIS A 1 72 ? 9.869 1.278 -16.106 1.00 97.81 72 HIS A O 1
ATOM 543 N N . CYS A 1 73 ? 11.818 1.053 -17.185 1.00 97.88 73 CYS A N 1
ATOM 544 C CA . CYS A 1 73 ? 12.641 1.553 -16.083 1.00 97.88 73 CYS A CA 1
ATOM 545 C C . CYS A 1 73 ? 12.303 3.004 -15.706 1.00 97.88 73 CYS A C 1
ATOM 547 O O . CYS A 1 73 ? 12.255 3.347 -14.523 1.00 97.88 73 CYS A O 1
ATOM 549 N N . ARG A 1 74 ? 12.050 3.879 -16.688 1.00 98.19 74 ARG A N 1
ATOM 550 C CA . ARG A 1 74 ? 11.668 5.275 -16.426 1.00 98.19 74 ARG A CA 1
ATOM 551 C C . ARG A 1 74 ? 10.309 5.356 -15.733 1.00 98.19 74 ARG A C 1
ATOM 553 O O . ARG A 1 74 ? 10.186 6.060 -14.731 1.00 98.19 74 ARG A O 1
ATOM 560 N N . GLU A 1 75 ? 9.311 4.638 -16.242 1.00 97.94 75 GLU A N 1
ATOM 561 C CA . GLU A 1 75 ? 7.975 4.592 -15.641 1.00 97.94 75 GLU A CA 1
ATOM 562 C C . GLU A 1 75 ? 7.991 3.963 -14.248 1.00 97.94 75 GLU A C 1
ATOM 564 O O . GLU A 1 75 ? 7.281 4.434 -13.356 1.00 97.94 75 GLU A O 1
ATOM 569 N N . PHE A 1 76 ? 8.836 2.953 -14.038 1.00 98.50 76 PHE A N 1
ATOM 570 C CA . PHE A 1 76 ? 9.028 2.307 -12.744 1.00 98.50 76 PHE A CA 1
ATOM 571 C C . PHE A 1 76 ? 9.531 3.329 -11.728 1.00 98.50 76 PHE A C 1
ATOM 573 O O . PHE A 1 76 ? 8.911 3.543 -10.687 1.00 98.50 76 PHE A O 1
ATOM 580 N N . MET A 1 77 ? 10.611 4.038 -12.066 1.00 98.19 77 MET A N 1
ATOM 581 C CA . MET A 1 77 ? 11.212 5.034 -11.180 1.00 98.19 77 MET A CA 1
ATOM 582 C C . MET A 1 77 ? 10.262 6.196 -10.885 1.00 98.19 77 MET A C 1
ATOM 584 O O . MET A 1 77 ? 10.233 6.686 -9.756 1.00 98.19 77 MET A O 1
ATOM 588 N N . GLN A 1 78 ? 9.475 6.636 -11.871 1.00 98.00 78 GLN A N 1
ATOM 589 C CA . GLN A 1 78 ? 8.475 7.677 -11.648 1.00 98.00 78 GLN A CA 1
ATOM 590 C C . GLN A 1 78 ? 7.353 7.186 -10.727 1.00 98.00 78 GLN A C 1
ATOM 592 O O . GLN A 1 78 ? 7.004 7.870 -9.769 1.00 98.00 78 GLN A O 1
ATOM 597 N N . SER A 1 79 ? 6.839 5.978 -10.962 1.00 97.94 79 SER A N 1
ATOM 598 C CA . SER A 1 79 ? 5.778 5.392 -10.140 1.00 97.94 79 SER A CA 1
ATOM 599 C C . SER A 1 79 ? 6.225 5.209 -8.687 1.00 97.94 79 SER A C 1
ATOM 601 O O . SER A 1 79 ? 5.469 5.540 -7.777 1.00 97.94 79 SER A O 1
ATOM 603 N N . ILE A 1 80 ? 7.472 4.777 -8.456 1.00 98.25 80 ILE A N 1
ATOM 604 C CA . ILE A 1 80 ? 8.067 4.686 -7.114 1.00 98.25 80 ILE A CA 1
ATOM 605 C C . ILE A 1 80 ? 8.122 6.055 -6.427 1.00 98.25 80 ILE A C 1
ATOM 607 O O . ILE A 1 80 ? 7.741 6.160 -5.261 1.00 98.25 80 ILE A O 1
ATOM 611 N N . LYS A 1 81 ? 8.554 7.112 -7.129 1.00 98.19 81 LYS A N 1
ATOM 612 C CA . LYS A 1 81 ? 8.587 8.471 -6.561 1.00 98.19 81 LYS A CA 1
ATOM 613 C C . LYS A 1 81 ? 7.192 8.948 -6.164 1.00 98.19 81 LYS A C 1
ATOM 615 O O . LYS A 1 81 ? 7.021 9.449 -5.056 1.00 98.19 81 LYS A O 1
ATOM 620 N N . ASP A 1 82 ? 6.203 8.750 -7.031 1.00 96.94 82 ASP A N 1
ATOM 621 C CA . ASP A 1 82 ? 4.819 9.153 -6.766 1.00 96.94 82 ASP A CA 1
ATOM 622 C C . ASP A 1 82 ? 4.237 8.408 -5.550 1.00 96.94 82 ASP A C 1
ATOM 624 O O . ASP A 1 82 ? 3.593 9.019 -4.692 1.00 96.94 82 ASP A O 1
ATOM 628 N N . ILE A 1 83 ? 4.498 7.096 -5.447 1.00 98.06 83 ILE A N 1
ATOM 629 C CA . ILE A 1 83 ? 4.120 6.270 -4.289 1.00 98.06 83 ILE A CA 1
ATOM 630 C C . ILE A 1 83 ? 4.756 6.828 -3.013 1.00 98.06 83 ILE A C 1
ATOM 632 O O . ILE A 1 83 ? 4.062 7.052 -2.025 1.00 98.06 83 ILE A O 1
ATOM 636 N N . GLN A 1 84 ? 6.067 7.081 -3.034 1.00 97.94 84 GLN A N 1
ATOM 637 C CA . GLN A 1 84 ? 6.804 7.572 -1.870 1.00 97.94 84 GLN A CA 1
ATOM 638 C C . GLN A 1 84 ? 6.300 8.932 -1.385 1.00 97.94 84 GLN A C 1
ATOM 6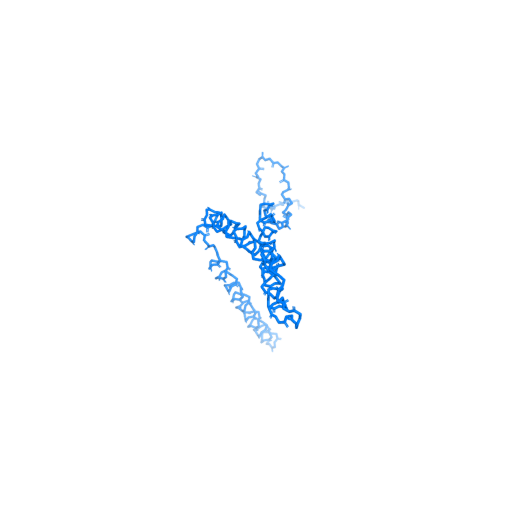40 O O . GLN A 1 84 ? 6.162 9.125 -0.178 1.00 97.94 84 GLN A O 1
ATOM 645 N N . VAL A 1 85 ? 6.037 9.868 -2.302 1.00 97.12 85 VAL A N 1
ATOM 646 C CA . VAL A 1 85 ? 5.499 11.193 -1.961 1.00 97.12 85 VAL A CA 1
ATOM 647 C C . VAL A 1 85 ? 4.118 11.051 -1.330 1.00 97.12 85 VAL A C 1
ATOM 649 O O . VAL A 1 85 ? 3.912 11.525 -0.217 1.00 97.12 85 VAL A O 1
ATOM 652 N N . THR A 1 86 ? 3.216 10.310 -1.979 1.00 95.94 86 THR A N 1
ATOM 653 C CA . THR A 1 86 ? 1.842 10.131 -1.487 1.00 95.94 86 THR A CA 1
ATOM 654 C C . THR A 1 86 ? 1.826 9.481 -0.104 1.00 95.94 86 THR A C 1
ATOM 656 O O . THR A 1 86 ? 1.177 9.984 0.806 1.00 95.94 86 THR A O 1
ATOM 659 N N . LEU A 1 87 ? 2.583 8.397 0.096 1.00 96.69 87 LEU A N 1
ATOM 660 C CA . LEU A 1 87 ? 2.648 7.726 1.396 1.00 96.69 87 LEU A CA 1
ATOM 661 C C . LEU A 1 87 ? 3.234 8.624 2.484 1.00 96.69 87 LEU A C 1
ATOM 663 O O . LEU A 1 87 ? 2.746 8.606 3.609 1.00 96.69 87 LEU A O 1
ATOM 667 N N . ARG A 1 88 ? 4.262 9.421 2.171 1.00 95.50 88 ARG A N 1
ATOM 668 C CA . ARG A 1 88 ? 4.843 10.360 3.138 1.00 95.50 88 ARG A CA 1
ATOM 669 C C . ARG A 1 88 ? 3.812 11.387 3.602 1.00 95.50 88 ARG A C 1
ATOM 671 O O . ARG A 1 88 ? 3.735 11.652 4.801 1.00 95.50 88 ARG A O 1
ATOM 678 N N . ASP A 1 89 ? 3.040 11.936 2.672 1.00 92.62 89 ASP A N 1
ATOM 679 C CA . ASP A 1 89 ? 2.020 12.938 2.974 1.00 92.62 89 ASP A CA 1
ATOM 680 C C . ASP A 1 89 ? 0.871 12.339 3.795 1.00 92.62 89 ASP A C 1
ATOM 682 O O . ASP A 1 89 ? 0.453 12.932 4.790 1.00 92.62 89 ASP A O 1
ATOM 686 N N . GLU A 1 90 ? 0.414 11.132 3.449 1.00 91.94 90 GLU A N 1
ATOM 687 C CA . GLU A 1 90 ? -0.635 10.437 4.205 1.00 91.94 90 GLU A CA 1
ATOM 688 C C . GLU A 1 90 ? -0.162 10.021 5.607 1.00 91.94 90 GLU A C 1
ATOM 690 O O . GLU A 1 90 ? -0.902 10.195 6.572 1.00 91.94 90 GLU A O 1
ATOM 695 N N . ILE A 1 91 ? 1.084 9.552 5.766 1.00 90.00 91 ILE A N 1
ATOM 696 C CA . ILE A 1 91 ? 1.665 9.254 7.088 1.00 90.00 91 ILE A CA 1
ATOM 697 C C . ILE A 1 91 ? 1.706 10.521 7.942 1.00 90.00 91 ILE A C 1
ATOM 699 O O . ILE A 1 91 ? 1.262 10.507 9.091 1.00 90.00 91 ILE A O 1
ATOM 703 N N . LYS A 1 92 ? 2.206 11.628 7.381 1.00 88.44 92 LYS A N 1
ATOM 704 C CA . LYS A 1 92 ? 2.261 12.912 8.082 1.00 88.44 92 LYS A CA 1
ATOM 705 C C . LYS A 1 92 ? 0.862 13.358 8.511 1.00 88.44 92 LYS A C 1
ATOM 707 O O . LYS A 1 92 ? 0.661 13.684 9.678 1.00 88.44 92 LYS A O 1
ATOM 712 N N . SER A 1 93 ? -0.108 13.298 7.598 1.00 85.44 93 SER A N 1
ATOM 713 C CA . SER A 1 93 ? -1.496 13.669 7.877 1.00 85.44 93 SER A CA 1
ATOM 714 C C . SER A 1 93 ? -2.136 12.782 8.949 1.00 85.44 93 SER A C 1
ATOM 716 O O . SER A 1 93 ? -2.790 13.298 9.854 1.00 85.44 93 SER A O 1
ATOM 718 N N . ALA A 1 94 ? -1.913 11.466 8.906 1.00 81.25 94 ALA A N 1
ATOM 719 C CA . ALA A 1 94 ? -2.436 10.533 9.901 1.00 81.25 94 ALA A CA 1
ATOM 720 C C . ALA A 1 94 ? -1.869 10.812 11.302 1.00 81.25 94 ALA A C 1
ATOM 722 O O . ALA A 1 94 ? -2.624 10.829 12.277 1.00 81.25 94 ALA A O 1
ATOM 723 N N . CYS A 1 95 ? -0.566 11.087 11.404 1.00 74.19 95 CYS A N 1
ATOM 724 C CA . CYS A 1 95 ? 0.085 11.438 12.666 1.00 74.19 95 CYS A CA 1
ATOM 725 C C . CYS A 1 95 ? -0.386 12.792 13.225 1.00 74.19 95 CYS A C 1
ATOM 727 O O . CYS A 1 95 ? -0.504 12.937 14.440 1.00 74.19 95 CYS A O 1
ATOM 729 N N . GLU A 1 96 ? -0.681 13.769 12.363 1.00 74.75 96 GLU A N 1
ATOM 730 C CA . GLU A 1 96 ? -1.225 15.074 12.765 1.00 74.75 96 GLU A CA 1
ATOM 731 C C . GLU A 1 96 ? -2.700 14.983 13.197 1.00 74.75 96 GLU A C 1
ATOM 733 O O . GLU A 1 96 ? -3.104 15.614 14.175 1.00 74.75 96 GLU A O 1
ATOM 738 N N . TYR A 1 97 ? -3.509 14.175 12.501 1.00 64.25 97 TYR A N 1
ATOM 739 C CA . TYR A 1 97 ? -4.942 14.014 12.773 1.00 64.25 97 TYR A CA 1
ATOM 740 C C . TYR A 1 97 ? -5.226 13.131 13.996 1.00 64.25 97 TYR A C 1
ATOM 742 O O . TYR A 1 97 ? -6.153 13.401 14.763 1.00 64.25 97 TYR A O 1
ATOM 750 N N . ARG A 1 98 ? -4.425 12.081 14.209 1.00 63.62 98 ARG A N 1
ATOM 751 C CA . ARG A 1 98 ? -4.587 11.140 15.322 1.00 63.62 98 ARG A CA 1
ATOM 752 C C . ARG A 1 98 ? -3.224 10.804 15.940 1.00 63.62 98 ARG A C 1
ATOM 754 O O . ARG A 1 98 ? -2.683 9.728 15.677 1.00 63.62 98 ARG A O 1
ATOM 761 N N . PRO A 1 99 ? -2.678 11.693 16.791 1.00 62.94 99 PRO A N 1
ATOM 762 C CA . PRO A 1 99 ? -1.518 11.372 17.615 1.00 62.94 99 PRO A CA 1
ATOM 763 C C . PRO A 1 99 ? -1.768 10.063 18.365 1.00 62.94 99 PRO A C 1
ATOM 765 O O . PRO A 1 99 ? -2.889 9.827 18.824 1.00 62.94 99 PRO A O 1
ATOM 768 N N . PHE A 1 100 ? -0.750 9.214 18.498 1.00 60.16 100 PHE A N 1
ATOM 769 C CA . PHE A 1 100 ? -0.873 7.928 19.193 1.00 60.16 100 PHE A CA 1
ATOM 770 C C . PHE A 1 100 ? -1.450 8.095 20.610 1.00 60.16 100 PHE A C 1
ATOM 772 O O . PHE A 1 100 ? -2.275 7.285 21.031 1.00 60.16 100 PHE A O 1
ATOM 779 N N . GLU A 1 101 ? -1.134 9.199 21.300 1.00 63.59 101 GLU A N 1
ATOM 780 C CA . GLU A 1 101 ? -1.691 9.503 22.626 1.00 63.59 101 GLU A CA 1
ATOM 781 C C . GLU A 1 101 ? -3.206 9.782 22.631 1.00 63.59 101 GLU A C 1
ATOM 783 O O . GLU A 1 101 ? -3.830 9.758 23.690 1.00 63.59 101 GLU A O 1
ATOM 788 N N . LYS A 1 102 ? -3.819 10.036 21.468 1.00 64.00 102 LYS A N 1
ATOM 789 C CA . LYS A 1 102 ? -5.264 10.273 21.300 1.00 64.00 102 LYS A CA 1
ATOM 790 C C . LYS A 1 102 ? -6.003 9.079 20.682 1.00 64.00 102 LYS A C 1
ATOM 792 O O . LYS A 1 102 ? -7.153 9.224 20.272 1.00 64.00 102 LYS A O 1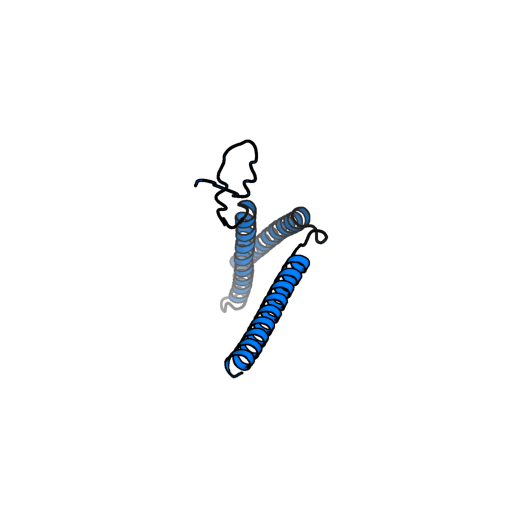
ATOM 797 N N . CYS A 1 103 ? -5.364 7.912 20.570 1.00 69.75 103 CYS A N 1
ATOM 798 C CA . CYS A 1 103 ? -6.014 6.703 20.070 1.00 69.75 103 CYS A CA 1
ATOM 799 C C . CYS A 1 103 ? -7.030 6.172 21.098 1.00 69.75 103 CYS A C 1
ATOM 801 O O . CYS A 1 103 ? -6.655 5.602 22.120 1.00 69.75 103 CYS A O 1
ATOM 803 N N . ASP A 1 104 ? -8.325 6.325 20.817 1.00 80.06 104 ASP A N 1
ATOM 804 C CA . ASP A 1 104 ? -9.417 5.832 21.666 1.00 80.06 104 ASP A CA 1
ATOM 805 C C . ASP A 1 104 ? -9.723 4.339 21.456 1.00 80.06 104 ASP A C 1
ATOM 807 O O . ASP A 1 104 ? -10.612 3.802 22.114 1.00 80.06 104 ASP A O 1
ATOM 811 N N . TYR A 1 105 ? -8.973 3.645 20.587 1.00 84.00 105 TYR A N 1
ATOM 812 C CA . TYR A 1 105 ? -9.187 2.232 20.263 1.00 84.00 105 TYR A CA 1
ATOM 813 C C . TYR A 1 105 ? -9.203 1.349 21.512 1.00 84.00 105 TYR A C 1
ATOM 815 O O . TYR A 1 105 ? -10.145 0.588 21.709 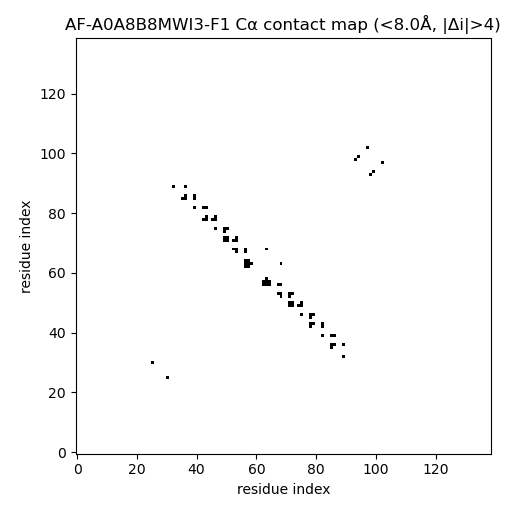1.00 84.00 105 TYR A O 1
ATOM 823 N N . ASN A 1 106 ? -8.201 1.485 22.387 1.00 84.25 106 ASN A N 1
ATOM 824 C CA . ASN A 1 106 ? -8.123 0.685 23.610 1.00 84.25 106 ASN A CA 1
ATOM 825 C C . ASN A 1 106 ? -9.329 0.938 24.518 1.00 84.25 106 ASN A C 1
ATOM 827 O O . ASN A 1 106 ? -9.924 -0.011 25.021 1.00 84.25 106 ASN A O 1
ATOM 831 N N . SER A 1 107 ? -9.728 2.202 24.675 1.00 88.62 107 SER A N 1
ATOM 832 C CA . SER A 1 107 ? -10.916 2.578 25.445 1.00 88.62 107 SER A CA 1
ATOM 833 C C . SER A 1 107 ? -12.193 2.011 24.820 1.00 88.62 107 SER A C 1
ATOM 835 O O . SER A 1 107 ? -13.050 1.492 25.529 1.00 88.62 107 SER A O 1
ATOM 837 N N . ARG A 1 108 ? -12.310 2.054 23.488 1.00 91.94 108 ARG A N 1
ATOM 838 C CA . ARG A 1 108 ? -13.461 1.530 22.747 1.00 91.94 108 ARG A CA 1
ATOM 839 C C . ARG A 1 108 ? -13.586 0.015 22.897 1.00 91.94 108 ARG A C 1
ATOM 841 O O . ARG A 1 108 ? -14.656 -0.460 23.257 1.00 91.94 108 ARG A O 1
ATOM 848 N N . ILE A 1 109 ? -12.495 -0.722 22.698 1.00 94.25 109 ILE A N 1
ATOM 849 C CA . ILE A 1 109 ? -12.467 -2.183 22.853 1.00 94.25 109 ILE A CA 1
ATOM 850 C C . ILE A 1 109 ? -12.707 -2.589 24.311 1.00 94.25 109 ILE A C 1
ATOM 852 O O . ILE A 1 109 ? -13.463 -3.522 24.571 1.00 94.25 109 ILE A O 1
ATOM 856 N N . ALA A 1 110 ? -12.126 -1.878 25.282 1.00 96.06 110 ALA A N 1
ATOM 857 C CA . ALA A 1 110 ? -12.376 -2.142 26.698 1.00 96.06 110 ALA A CA 1
ATOM 858 C C . ALA A 1 110 ? -13.857 -1.950 27.064 1.00 96.06 110 ALA A C 1
ATOM 860 O O . ALA A 1 110 ? -14.421 -2.776 27.783 1.00 96.06 110 ALA A O 1
ATOM 861 N N . ASN A 1 111 ? -14.496 -0.905 26.532 1.00 96.69 111 ASN A N 1
ATOM 862 C CA . ASN A 1 111 ? -15.923 -0.659 26.727 1.00 96.69 111 ASN A CA 1
ATOM 863 C C . ASN A 1 111 ? -16.793 -1.731 26.058 1.00 96.69 111 ASN A C 1
ATOM 865 O O . ASN A 1 111 ? -17.764 -2.178 26.662 1.00 96.69 111 ASN A O 1
ATOM 869 N N . GLU A 1 112 ? -16.440 -2.174 24.851 1.00 97.38 112 GLU A N 1
ATOM 870 C CA . GLU A 1 112 ? -17.144 -3.248 24.141 1.00 97.38 112 GLU A CA 1
ATOM 871 C C . GLU A 1 112 ? -17.075 -4.573 24.916 1.00 97.38 112 GLU A C 1
ATOM 873 O O . GLU A 1 112 ? -18.100 -5.199 25.183 1.00 97.38 112 GLU A O 1
ATOM 878 N N . ILE A 1 113 ? -15.889 -4.942 25.409 1.00 97.62 113 ILE A N 1
ATOM 879 C CA . ILE A 1 113 ? -15.709 -6.104 26.291 1.00 97.62 113 ILE A CA 1
ATOM 880 C C . ILE A 1 113 ? -16.501 -5.933 27.595 1.00 97.62 113 ILE A C 1
ATOM 882 O O . ILE A 1 113 ? -17.102 -6.886 28.093 1.00 97.62 113 ILE A O 1
ATOM 886 N N . GLY A 1 114 ? -16.497 -4.729 28.174 1.00 98.06 114 GLY A N 1
ATOM 887 C CA . GLY A 1 114 ? -17.262 -4.407 29.378 1.00 98.06 114 GLY A CA 1
ATOM 888 C C . GLY A 1 114 ? -18.765 -4.601 29.180 1.00 98.06 114 GLY A C 1
ATOM 889 O O . GLY A 1 114 ? -19.422 -5.192 30.035 1.00 98.06 114 GLY A O 1
ATOM 890 N N . LEU A 1 115 ? -19.295 -4.178 28.032 1.00 97.94 115 LEU A N 1
ATOM 891 C CA . LEU A 1 115 ? -20.695 -4.366 27.671 1.00 97.94 115 LEU A CA 1
ATOM 892 C C . LEU A 1 115 ? -21.061 -5.851 27.568 1.00 97.94 115 LEU A C 1
ATOM 894 O O . LEU A 1 115 ? -22.079 -6.259 28.124 1.00 97.94 115 LEU A O 1
ATOM 898 N N . GLU A 1 116 ? -20.234 -6.668 26.915 1.00 98.31 116 GLU A N 1
ATOM 899 C CA . GLU A 1 116 ? -20.488 -8.112 26.811 1.00 98.31 116 GLU A CA 1
ATOM 900 C C . GLU A 1 116 ? -20.455 -8.807 28.178 1.00 98.31 116 GLU A C 1
ATOM 902 O O . GLU A 1 116 ? -21.315 -9.635 28.482 1.00 98.31 116 GLU A O 1
ATOM 907 N N . LYS A 1 117 ? -19.538 -8.404 29.066 1.00 98.38 117 LYS A N 1
ATOM 908 C CA . LYS A 1 117 ? -19.528 -8.887 30.457 1.00 98.38 117 LYS A CA 1
ATOM 909 C C . LYS A 1 117 ? -20.809 -8.515 31.205 1.00 98.38 117 LYS A C 1
ATOM 911 O O . LYS A 1 117 ? -21.345 -9.343 31.936 1.00 98.38 117 LYS A O 1
ATOM 916 N N . LEU A 1 118 ? -21.306 -7.290 31.028 1.00 98.50 118 LEU A N 1
ATOM 917 C CA . LEU A 1 118 ? -22.548 -6.842 31.662 1.00 98.50 118 LEU A CA 1
ATOM 918 C C . LEU A 1 118 ? -23.765 -7.613 31.142 1.00 98.50 118 LEU A C 1
ATOM 920 O O . LEU A 1 118 ? -24.590 -8.040 31.945 1.00 98.50 118 LEU A O 1
ATOM 924 N N . LYS A 1 119 ? -23.853 -7.845 29.828 1.00 98.19 119 LYS A N 1
ATOM 925 C CA . LYS A 1 119 ? -24.902 -8.687 29.230 1.00 98.19 119 LYS A CA 1
ATOM 926 C C . LYS A 1 119 ? -24.882 -10.102 29.800 1.00 98.19 119 LYS A C 1
ATOM 928 O O . LYS A 1 119 ? -25.935 -10.640 30.128 1.00 98.19 119 LYS A O 1
ATOM 933 N N . TYR A 1 120 ? -23.692 -10.682 29.959 1.00 98.25 120 TYR A N 1
ATOM 934 C CA . TYR A 1 120 ? -23.544 -12.000 30.567 1.00 98.25 120 TYR A CA 1
ATOM 935 C C . TYR A 1 120 ? -24.061 -12.020 32.010 1.00 98.25 120 TYR A C 1
ATOM 937 O O . TYR A 1 120 ? -24.866 -12.877 32.356 1.00 98.25 120 TYR A O 1
ATOM 945 N N . ILE A 1 121 ? -23.658 -11.051 32.841 1.00 98.38 121 ILE A N 1
ATOM 946 C CA . ILE A 1 121 ? -24.129 -10.954 34.233 1.00 98.38 121 ILE A CA 1
ATOM 947 C C . ILE A 1 121 ? -25.653 -10.810 34.292 1.00 98.38 121 ILE A C 1
ATOM 949 O O . ILE A 1 121 ? -26.286 -11.496 35.089 1.00 98.38 121 ILE A O 1
ATOM 953 N N . LEU A 1 122 ? -26.242 -9.962 33.441 1.00 98.06 122 LEU A N 1
ATOM 954 C CA . LEU A 1 122 ? -27.698 -9.808 33.351 1.00 98.06 122 LEU A CA 1
ATOM 955 C C . LEU A 1 122 ? -28.382 -11.142 33.037 1.00 98.06 122 LEU A C 1
ATOM 957 O O . LEU A 1 122 ? -29.271 -11.546 33.774 1.00 98.06 122 LEU A O 1
ATOM 961 N N . SER A 1 123 ? -27.893 -11.874 32.034 1.00 97.75 123 SER A N 1
ATOM 962 C CA . SER A 1 123 ? -28.432 -13.192 31.684 1.00 97.75 123 SER A CA 1
ATOM 963 C C . SER A 1 123 ? -28.353 -14.201 32.837 1.00 97.75 123 SER A C 1
ATOM 965 O O . SER A 1 123 ? -29.269 -15.002 33.006 1.00 97.75 1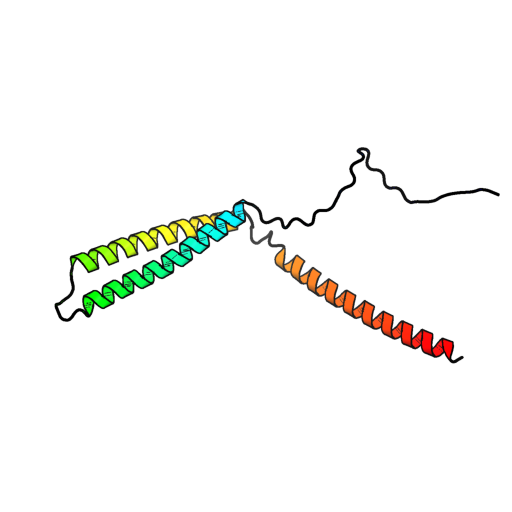23 SER A O 1
ATOM 967 N N . GLN A 1 124 ? -27.286 -14.177 33.641 1.00 97.75 124 GLN A N 1
ATOM 968 C CA . GLN A 1 124 ? -27.181 -15.048 34.818 1.00 97.75 124 GLN A CA 1
ATOM 969 C C . GLN A 1 124 ? -28.165 -14.642 35.925 1.00 97.75 124 GLN A C 1
ATOM 971 O O . GLN A 1 124 ? -28.773 -15.509 36.547 1.00 97.75 124 GLN A O 1
ATOM 976 N N . LEU A 1 125 ? -28.338 -13.337 36.162 1.00 97.38 125 LEU A N 1
ATOM 977 C CA . LEU A 1 125 ? -29.296 -12.825 37.146 1.00 97.38 125 LEU A CA 1
ATOM 978 C C . LEU A 1 125 ? -30.739 -13.154 36.762 1.00 97.38 125 LEU A C 1
ATOM 980 O O . LEU A 1 125 ? -31.515 -13.543 37.633 1.00 97.38 125 LEU A O 1
ATOM 984 N N . ASP A 1 126 ? -31.077 -13.045 35.479 1.00 97.00 126 ASP A N 1
ATOM 985 C CA . ASP A 1 126 ? -32.391 -13.429 34.969 1.00 97.00 126 ASP A CA 1
ATOM 986 C C . ASP A 1 126 ? -32.657 -14.922 35.223 1.00 97.00 126 ASP A C 1
ATOM 988 O O . ASP A 1 126 ? -33.688 -15.263 35.798 1.00 97.00 126 ASP A O 1
ATOM 992 N N . GLY A 1 127 ? -31.687 -15.802 34.942 1.00 95.94 127 GLY A N 1
ATOM 993 C CA . GLY A 1 127 ? -31.822 -17.237 35.229 1.00 95.94 127 GLY A CA 1
ATOM 994 C C . GLY A 1 127 ? -31.965 -17.564 36.725 1.00 95.94 127 GLY A C 1
ATOM 995 O O . GLY A 1 127 ? -32.745 -18.436 37.111 1.00 95.94 127 GLY A O 1
ATOM 996 N N . MET A 1 128 ? -31.257 -16.844 37.603 1.00 95.44 128 MET A N 1
ATOM 997 C CA . MET A 1 128 ? -31.412 -16.999 39.060 1.00 95.44 128 MET A CA 1
ATOM 998 C C . MET A 1 128 ? -32.793 -16.552 39.545 1.00 95.44 128 MET A C 1
ATOM 1000 O O . MET A 1 128 ? -33.364 -17.162 40.454 1.00 95.44 128 MET A O 1
ATOM 1004 N N . LYS A 1 129 ? -33.317 -15.472 38.959 1.00 95.19 129 LYS A N 1
ATOM 1005 C CA . LYS A 1 129 ? -34.651 -14.968 39.264 1.00 95.19 129 LYS A CA 1
ATOM 1006 C C . LYS A 1 129 ? -35.712 -15.979 38.838 1.00 95.19 129 LYS A C 1
ATOM 1008 O O . LYS A 1 129 ? -36.544 -16.320 39.666 1.00 95.19 129 LYS A O 1
ATOM 1013 N N . GLU A 1 130 ? -35.629 -16.503 37.615 1.00 94.44 130 GLU A N 1
ATOM 1014 C CA . GLU A 1 130 ? -36.528 -17.558 37.122 1.00 94.44 130 GLU A CA 1
ATOM 1015 C C . GLU A 1 130 ? -36.528 -18.769 38.058 1.00 94.44 130 GLU A C 1
ATOM 1017 O O . GLU A 1 130 ? -37.586 -19.182 38.520 1.00 94.44 130 GLU A O 1
ATOM 1022 N N . THR A 1 131 ? -35.343 -19.244 38.459 1.00 93.88 131 THR A N 1
ATOM 1023 C CA . THR A 1 131 ? -35.219 -20.352 39.422 1.00 93.88 131 THR A CA 1
ATOM 1024 C C . THR A 1 131 ? -35.918 -20.028 40.750 1.00 93.88 131 THR A C 1
ATOM 1026 O O . THR A 1 131 ? -36.605 -20.865 41.324 1.00 93.88 131 THR A O 1
ATOM 1029 N N . THR A 1 132 ? -35.757 -18.807 41.268 1.00 93.25 132 THR A N 1
ATOM 1030 C CA . THR A 1 132 ? -36.377 -18.398 42.542 1.00 93.25 132 THR A CA 1
ATOM 1031 C C . THR A 1 132 ? -37.899 -18.278 42.426 1.00 93.25 132 THR A C 1
ATOM 1033 O O . THR A 1 132 ? -38.621 -18.666 43.346 1.00 93.25 132 THR A O 1
ATOM 1036 N N . ASP A 1 133 ? -38.384 -17.740 41.308 1.00 92.25 133 ASP A N 1
ATOM 1037 C CA . ASP A 1 133 ? -39.809 -17.585 41.023 1.00 92.25 133 ASP A CA 1
ATOM 1038 C C . ASP A 1 133 ? -40.487 -18.962 40.873 1.00 92.25 133 ASP A C 1
ATOM 1040 O O . ASP A 1 133 ? -41.575 -19.160 41.414 1.00 92.25 133 ASP A O 1
ATOM 1044 N N . GLU A 1 134 ? -39.819 -19.935 40.240 1.00 88.75 134 GLU A N 1
ATOM 1045 C CA . GLU A 1 134 ? -40.267 -21.333 40.159 1.00 88.75 134 GLU A CA 1
ATOM 1046 C C . GLU A 1 134 ? -40.431 -21.953 41.556 1.00 88.75 134 GLU A C 1
ATOM 1048 O O . GLU A 1 134 ? -41.526 -22.405 41.896 1.00 88.75 134 GLU A O 1
ATOM 1053 N N . TYR A 1 135 ? -39.407 -21.874 42.415 1.00 83.88 135 TYR A N 1
ATOM 1054 C CA . TYR A 1 135 ? -39.477 -22.394 43.790 1.00 83.88 135 TYR A CA 1
ATOM 1055 C C . TYR A 1 135 ? -40.607 -21.769 44.624 1.00 83.88 135 TYR A C 1
ATOM 1057 O O . TYR A 1 135 ? -41.253 -22.463 45.406 1.00 83.88 135 TYR A O 1
ATOM 1065 N N . ASN A 1 136 ? -40.854 -20.465 44.475 1.00 80.12 136 ASN A N 1
ATOM 1066 C CA . ASN A 1 136 ? -41.922 -19.771 45.203 1.00 80.12 136 ASN A CA 1
ATOM 1067 C C . ASN A 1 136 ? -43.325 -20.055 44.647 1.00 80.12 136 ASN A C 1
ATOM 1069 O O . ASN A 1 136 ? -44.307 -19.770 45.327 1.00 80.12 136 ASN A O 1
ATOM 1073 N N . SER A 1 137 ? -43.437 -20.569 43.420 1.00 71.38 137 SER A N 1
ATOM 1074 C CA . SER A 1 137 ? -44.718 -20.951 42.813 1.00 71.38 137 SER A CA 1
ATOM 1075 C C . SER A 1 137 ? -45.174 -22.366 43.192 1.00 71.38 137 SER A C 1
ATOM 1077 O O . SER A 1 137 ? -46.358 -22.680 43.069 1.00 71.38 137 SER A O 1
ATOM 1079 N N . GLU A 1 138 ? -44.249 -23.204 43.668 1.00 59.53 138 GLU A N 1
ATOM 1080 C CA . GLU A 1 138 ? -44.500 -24.583 44.110 1.00 59.53 138 GLU A CA 1
ATOM 1081 C C . GLU A 1 138 ? -44.774 -24.710 45.627 1.00 59.53 138 GLU A C 1
ATOM 1083 O O . GLU A 1 138 ? -45.073 -25.811 46.099 1.00 59.53 138 GLU A O 1
ATOM 1088 N N . ALA A 1 139 ? -44.696 -23.607 46.386 1.00 52.03 139 ALA A N 1
ATOM 1089 C CA . ALA A 1 139 ? -44.960 -23.519 47.831 1.00 52.03 139 ALA A CA 1
ATOM 1090 C C . ALA A 1 139 ? -46.332 -22.895 48.145 1.00 52.03 139 ALA A C 1
ATOM 1092 O O . ALA A 1 139 ? -46.980 -23.370 49.109 1.00 52.03 139 ALA A O 1
#

Foldseek 3Di:
DDDDDDDPDDDDPDDDDDPPDPDPPPPPVVVVLVVLVVVLVVLVVLLVVLVVQLVCQCPDPVHHDPVSNVVSVVSNVVSVVSSVVSVVVSVVVCCVVAPPVNPCPVVVVVVVVVVVVVVVVVVVVVVVVVVVVVVVVVD

Secondary structure (DSSP, 8-state):
------------SS-------------HHHHHHHHHHHHHHHHHHHHHHHHHHHHHHHT-TT---HHHHHHHHHHHHHHHHHHHHHHHHHHHHHHHHS-GGG--HHHHHHHHHHHHHHHHHHHHHHHHHHHHHHHHH--

Mean predicted aligned error: 15.54 Å

Solvent-accessible surface area (backbone atoms only — not comparable to full-atom values): 8331 Å² total; per-residue (Å²): 135,90,87,83,89,85,80,91,78,87,84,66,102,64,96,68,87,82,76,84,74,89,66,81,85,71,51,76,66,54,60,54,50,54,50,52,50,53,52,39,54,55,44,52,52,49,40,53,51,30,53,48,53,40,52,52,35,65,66,33,90,90,52,57,51,64,68,61,42,50,50,32,53,49,53,33,55,50,47,52,50,53,40,50,52,53,52,52,54,50,52,52,49,47,49,71,76,51,38,78,94,67,61,56,60,66,60,51,53,52,48,52,53,49,51,53,53,51,53,51,53,50,54,52,52,52,52,53,47,52,55,51,52,52,60,64,70,78,110

pLDDT: mean 80.03, std 23.66, range [31.23, 98.5]

Sequence (139 aa):
MRLNSAQASGFNTKGQKATISAESMDSPTQNTSLQRLQNVEKRIVKVLELAGGVMDELANPAGPRKESINNHCREFMQSIKDIQVTLRDEIKSACEYRPFEKCDYNSRIANEIGLEKLKYILSQLDGMKETTDEYNSEA

Nearest PDB structures (foldseek):
  6czq-assembly1_B  TM=6.144E-01  e=1.108E-01  Rattus norvegicus
  5wbx-assembly1_B  TM=5.732E-01  e=8.670E-02  Homo sapiens
  4j9z-assembly1_B-2  TM=5.520E-01  e=9.219E-02  Rattus norvegicus
  2z0v-assembly1_A  TM=5.284E-01  e=1.980E+00  Homo sapiens
  3hah-assembly1_A  TM=3.595E-01  e=2.862E+00  Homo sapiens